Protein AF-A0A091C753-F1 (afdb_monomer_lite)

Organism: NCBI:txid1302649

Structure (mmCIF, N/CA/C/O backbone):
data_AF-A0A091C753-F1
#
_entry.id   AF-A0A091C753-F1
#
loop_
_atom_site.group_PDB
_atom_site.id
_atom_site.type_symbol
_atom_site.label_atom_id
_atom_site.label_alt_id
_atom_site.label_comp_id
_atom_site.label_asym_id
_atom_site.label_entity_id
_atom_site.label_seq_id
_atom_site.pdbx_PDB_ins_code
_atom_site.Cartn_x
_atom_site.Cartn_y
_atom_site.Cartn_z
_atom_site.occupancy
_atom_site.B_iso_or_equiv
_atom_site.auth_seq_id
_atom_site.auth_comp_id
_atom_site.auth_asym_id
_atom_site.auth_atom_id
_atom_site.pdbx_PDB_model_num
ATOM 1 N N . MET A 1 1 ? -3.219 9.162 -14.304 1.00 51.00 1 MET A N 1
ATOM 2 C CA . MET A 1 1 ? -2.214 8.244 -13.717 1.00 51.00 1 MET A CA 1
ATOM 3 C C . MET A 1 1 ? -0.908 8.248 -14.512 1.00 51.00 1 MET A C 1
ATOM 5 O O . MET A 1 1 ? 0.106 7.850 -13.960 1.00 51.00 1 MET A O 1
ATOM 9 N N . ASP A 1 2 ? -0.895 8.749 -15.753 1.00 58.94 2 ASP A N 1
ATOM 10 C CA . ASP A 1 2 ? 0.267 8.627 -16.648 1.00 58.94 2 ASP A CA 1
ATOM 11 C C . ASP A 1 2 ? 1.377 9.667 -16.444 1.00 58.94 2 ASP A C 1
ATOM 13 O O . ASP A 1 2 ? 2.537 9.370 -16.708 1.00 58.94 2 ASP A O 1
ATOM 17 N N . GLN A 1 3 ? 1.065 10.850 -15.905 1.00 61.84 3 GLN A N 1
ATOM 18 C CA . GLN A 1 3 ? 1.997 11.991 -15.867 1.00 61.84 3 GLN A CA 1
ATOM 19 C C . GLN A 1 3 ? 3.279 11.756 -15.039 1.00 61.84 3 GLN A C 1
ATOM 21 O O . GLN A 1 3 ? 4.282 12.426 -15.261 1.00 61.84 3 GLN A O 1
ATOM 26 N N . HIS A 1 4 ? 3.278 10.787 -14.118 1.00 69.81 4 HIS A N 1
ATOM 27 C CA . HIS A 1 4 ? 4.446 10.450 -13.288 1.00 69.81 4 HIS A CA 1
ATOM 28 C C . HIS A 1 4 ? 4.898 8.993 -13.434 1.00 69.81 4 HIS A C 1
ATOM 30 O O . HIS A 1 4 ? 5.825 8.565 -12.747 1.00 69.81 4 HIS A O 1
ATOM 36 N N . ARG A 1 5 ? 4.268 8.228 -14.337 1.00 70.06 5 ARG A N 1
ATOM 37 C CA . ARG A 1 5 ? 4.578 6.809 -14.544 1.00 70.06 5 ARG A CA 1
ATOM 38 C C . ARG A 1 5 ? 6.016 6.626 -15.007 1.00 70.06 5 ARG A C 1
ATOM 40 O O . ARG A 1 5 ? 6.730 5.801 -14.458 1.00 70.06 5 ARG A O 1
ATOM 47 N N . GLU A 1 6 ? 6.446 7.445 -15.961 1.00 74.38 6 GLU A N 1
ATOM 48 C CA . GLU A 1 6 ? 7.800 7.391 -16.507 1.00 74.38 6 GLU A CA 1
ATOM 49 C C . GLU A 1 6 ? 8.863 7.693 -15.445 1.00 74.38 6 GLU A C 1
ATOM 51 O O . GLU A 1 6 ? 9.836 6.953 -15.331 1.00 74.38 6 GLU A O 1
ATOM 56 N N . LEU A 1 7 ? 8.638 8.707 -14.604 1.00 77.25 7 LEU A N 1
ATOM 57 C CA . LEU A 1 7 ? 9.534 9.037 -13.495 1.00 77.25 7 LEU A CA 1
ATOM 58 C C . LEU A 1 7 ? 9.659 7.867 -12.508 1.00 77.25 7 LEU A C 1
ATOM 60 O O . LEU A 1 7 ? 10.768 7.498 -12.126 1.00 77.25 7 LEU A O 1
ATOM 64 N N . LEU A 1 8 ? 8.533 7.261 -12.118 1.00 71.25 8 LEU A N 1
ATOM 65 C CA . LEU A 1 8 ? 8.517 6.114 -11.205 1.00 71.25 8 LEU A CA 1
ATOM 66 C C . LEU A 1 8 ? 9.212 4.892 -11.819 1.00 71.25 8 LEU A C 1
ATOM 68 O O . LEU A 1 8 ? 9.997 4.229 -11.144 1.00 71.25 8 LEU A O 1
ATOM 72 N N . THR A 1 9 ? 8.992 4.631 -13.108 1.00 68.88 9 THR A N 1
ATOM 73 C CA . THR A 1 9 ? 9.669 3.552 -13.837 1.00 68.88 9 THR A CA 1
ATOM 74 C C . THR A 1 9 ? 11.175 3.795 -13.942 1.00 68.88 9 THR A C 1
ATOM 76 O O . THR A 1 9 ? 11.953 2.863 -13.753 1.00 68.88 9 THR A O 1
ATOM 79 N N . GLN A 1 10 ? 11.617 5.029 -14.200 1.00 74.12 10 GLN A N 1
ATOM 80 C CA . GLN A 1 10 ? 13.043 5.367 -14.229 1.00 74.12 10 GLN A CA 1
ATOM 81 C C . GLN A 1 10 ? 13.680 5.225 -12.841 1.00 74.12 10 GLN A C 1
ATOM 83 O O . GLN A 1 10 ? 14.753 4.636 -12.716 1.00 74.12 10 GLN A O 1
ATOM 88 N N . LEU A 1 11 ? 13.001 5.681 -11.785 1.00 72.19 11 LEU A N 1
ATOM 89 C CA . LEU A 1 11 ? 13.460 5.495 -10.409 1.00 72.19 11 LEU A CA 1
ATOM 90 C C . LEU A 1 11 ? 13.631 4.011 -10.071 1.00 72.19 11 LEU A C 1
ATOM 92 O O . LEU A 1 11 ? 14.684 3.644 -9.554 1.00 72.19 11 LEU A O 1
ATOM 96 N N . ALA A 1 12 ? 12.663 3.159 -10.416 1.00 69.94 12 ALA A N 1
ATOM 97 C CA . ALA A 1 12 ? 12.754 1.713 -10.207 1.00 69.94 12 ALA A CA 1
ATOM 98 C C . ALA A 1 12 ? 13.866 1.062 -11.050 1.00 69.94 12 ALA A C 1
ATOM 100 O O . ALA A 1 12 ? 14.596 0.208 -10.564 1.00 69.94 12 ALA A O 1
ATOM 101 N N . LYS A 1 13 ? 14.057 1.498 -12.301 1.00 72.38 13 LYS A N 1
ATOM 102 C CA . LYS A 1 13 ? 15.091 0.955 -13.198 1.00 72.38 13 LYS A CA 1
ATOM 103 C C . LYS A 1 13 ? 16.517 1.262 -12.728 1.00 72.38 13 LYS A C 1
ATOM 105 O O . LYS A 1 13 ? 17.428 0.479 -12.987 1.00 72.38 13 LYS A O 1
ATOM 110 N N . HIS A 1 14 ? 16.719 2.407 -12.079 1.00 72.88 14 HIS A N 1
ATOM 111 C CA . HIS A 1 14 ? 18.042 2.891 -11.673 1.00 72.88 14 HIS A CA 1
ATOM 112 C C . HIS A 1 14 ? 18.371 2.656 -10.193 1.00 72.88 14 HIS A C 1
ATOM 114 O O . HIS A 1 14 ? 19.488 2.945 -9.768 1.00 72.88 14 HIS A O 1
ATOM 120 N N . ASN A 1 15 ? 17.438 2.115 -9.409 1.00 71.62 15 ASN A N 1
ATOM 121 C CA . ASN A 1 15 ? 17.637 1.820 -7.996 1.00 71.62 15 ASN A CA 1
ATOM 122 C C . ASN A 1 15 ? 17.316 0.356 -7.711 1.00 71.62 15 ASN A C 1
ATOM 124 O O . ASN A 1 15 ? 16.298 -0.155 -8.158 1.00 71.62 15 ASN A O 1
ATOM 128 N N . ALA A 1 16 ? 18.138 -0.311 -6.900 1.00 73.25 16 ALA A N 1
ATOM 129 C CA . ALA A 1 16 ? 17.743 -1.605 -6.353 1.00 73.25 16 ALA A CA 1
ATOM 130 C C . ALA A 1 16 ? 16.447 -1.457 -5.536 1.00 73.25 16 ALA A C 1
ATOM 132 O O . ALA A 1 16 ? 16.262 -0.450 -4.851 1.00 73.25 16 ALA A O 1
ATOM 133 N N . ASN A 1 17 ? 15.594 -2.484 -5.535 1.00 67.50 17 ASN A N 1
ATOM 134 C CA . ASN A 1 17 ? 14.300 -2.470 -4.834 1.00 67.50 17 ASN A CA 1
ATOM 135 C C . ASN A 1 17 ? 14.413 -2.150 -3.330 1.00 67.50 17 ASN A C 1
ATOM 137 O O . ASN A 1 17 ? 13.461 -1.658 -2.733 1.00 67.50 17 ASN A O 1
ATOM 141 N N . ASN A 1 18 ? 15.587 -2.387 -2.736 1.00 67.88 18 ASN A N 1
ATOM 142 C CA . ASN A 1 18 ? 15.890 -2.112 -1.330 1.00 67.88 18 ASN A CA 1
ATOM 143 C C . ASN A 1 18 ? 16.807 -0.889 -1.145 1.00 67.88 18 ASN A C 1
ATOM 145 O O . ASN A 1 18 ? 17.489 -0.774 -0.127 1.00 67.88 18 ASN A O 1
ATOM 149 N N . SER A 1 19 ? 16.893 0.009 -2.132 1.00 79.00 19 SER A N 1
ATOM 150 C CA . SER A 1 19 ? 17.680 1.231 -1.979 1.00 79.00 19 SER A CA 1
ATOM 151 C C . SER A 1 19 ? 17.045 2.159 -0.941 1.00 79.00 19 SER A C 1
ATOM 153 O O . SER A 1 19 ? 15.833 2.140 -0.688 1.00 79.00 19 SER A O 1
ATOM 155 N N . SER A 1 20 ? 17.871 3.019 -0.348 1.00 80.06 20 SER A N 1
ATOM 156 C CA . SER A 1 20 ? 17.412 4.050 0.585 1.00 80.06 20 SER A CA 1
ATOM 157 C C . SER A 1 20 ? 16.401 5.006 -0.059 1.00 80.06 20 SER A C 1
ATOM 159 O O . SER A 1 20 ? 15.478 5.461 0.614 1.00 80.06 20 SER A O 1
ATOM 161 N N . ILE A 1 21 ? 16.517 5.260 -1.368 1.00 80.00 21 ILE A N 1
ATOM 162 C CA . ILE A 1 21 ? 15.605 6.125 -2.127 1.00 80.00 21 ILE A CA 1
ATOM 163 C C . ILE A 1 21 ? 14.231 5.468 -2.260 1.00 80.00 21 ILE A C 1
ATOM 165 O O . ILE A 1 21 ? 13.228 6.090 -1.915 1.00 80.00 21 ILE A O 1
ATOM 169 N N . VAL A 1 22 ? 14.177 4.203 -2.694 1.00 77.12 22 VAL A N 1
ATOM 170 C CA . VAL A 1 22 ? 12.912 3.454 -2.807 1.00 77.12 22 VAL A CA 1
ATOM 171 C C . VAL A 1 22 ? 12.232 3.360 -1.442 1.00 77.12 22 VAL A C 1
ATOM 173 O O . VAL A 1 22 ? 11.031 3.598 -1.333 1.00 77.12 22 VAL A O 1
ATOM 176 N N . SER A 1 23 ? 13.013 3.118 -0.387 1.00 81.12 23 SER A N 1
ATOM 177 C CA . SER A 1 23 ? 12.518 3.063 0.992 1.00 81.12 23 SER A CA 1
ATOM 178 C C . SER A 1 23 ? 11.933 4.403 1.454 1.00 81.12 23 SER A C 1
ATOM 180 O O . SER A 1 23 ? 10.850 4.440 2.031 1.00 81.12 23 SER A O 1
ATOM 182 N N . SER A 1 24 ? 12.609 5.515 1.156 1.00 84.19 24 SER A N 1
ATOM 183 C CA . SER A 1 24 ? 12.156 6.863 1.530 1.00 84.19 24 SER A CA 1
ATOM 184 C C . SER A 1 24 ? 10.881 7.270 0.791 1.00 84.19 24 SER A C 1
ATOM 186 O O . SER A 1 24 ? 9.966 7.829 1.390 1.00 84.19 24 SER A O 1
ATOM 188 N N . ILE A 1 25 ? 10.793 6.953 -0.504 1.00 82.62 25 ILE A N 1
ATOM 189 C CA . ILE A 1 25 ? 9.603 7.215 -1.322 1.00 82.62 25 ILE A CA 1
ATOM 190 C C . ILE A 1 25 ? 8.418 6.382 -0.827 1.00 82.62 25 ILE A C 1
ATOM 192 O O . ILE A 1 25 ? 7.315 6.906 -0.677 1.00 82.62 25 ILE A O 1
ATOM 196 N N . TYR A 1 26 ? 8.646 5.099 -0.537 1.00 83.69 26 TYR A N 1
ATOM 197 C CA . TYR A 1 26 ? 7.623 4.219 0.017 1.00 83.69 26 TYR A CA 1
ATOM 198 C C . TYR A 1 26 ? 7.093 4.753 1.353 1.00 83.69 26 TYR A C 1
ATOM 200 O O . TYR A 1 26 ? 5.882 4.825 1.560 1.00 83.69 26 TYR A O 1
ATOM 208 N N . GLU A 1 27 ? 7.991 5.192 2.237 1.00 87.44 27 GLU A N 1
ATOM 209 C CA . GLU A 1 27 ? 7.625 5.768 3.530 1.00 87.44 27 GLU A CA 1
ATOM 210 C C . GLU A 1 27 ? 6.826 7.069 3.380 1.00 87.44 27 GLU A C 1
ATOM 212 O O . GLU A 1 27 ? 5.825 7.264 4.073 1.00 87.44 27 GLU A O 1
ATOM 217 N N . TYR A 1 28 ? 7.218 7.934 2.442 1.00 89.00 28 TYR A N 1
ATOM 218 C CA . TYR A 1 28 ? 6.481 9.156 2.132 1.00 89.00 28 TYR A CA 1
ATOM 219 C C . TYR A 1 28 ? 5.053 8.850 1.662 1.00 89.00 28 TYR A C 1
ATOM 221 O O . TYR A 1 28 ? 4.095 9.343 2.260 1.00 89.00 28 TYR A O 1
ATOM 229 N N . PHE A 1 29 ? 4.887 7.974 0.662 1.00 88.56 29 PHE A N 1
ATOM 230 C CA . PHE A 1 29 ? 3.554 7.605 0.178 1.00 88.56 29 PHE A CA 1
ATOM 231 C C . PHE A 1 29 ? 2.700 6.940 1.261 1.00 88.56 2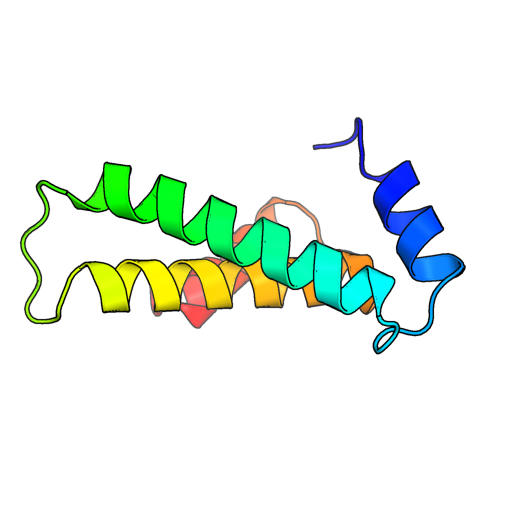9 PHE A C 1
ATOM 233 O O . PHE A 1 29 ? 1.490 7.158 1.304 1.00 88.56 29 PHE A O 1
ATOM 240 N N . LYS A 1 30 ? 3.311 6.164 2.163 1.00 90.38 30 LYS A N 1
ATOM 241 C CA . LYS A 1 30 ? 2.609 5.545 3.296 1.00 90.38 30 LYS A CA 1
ATOM 242 C C . LYS A 1 30 ? 2.014 6.590 4.220 1.00 90.38 30 LYS A C 1
ATOM 244 O O . LY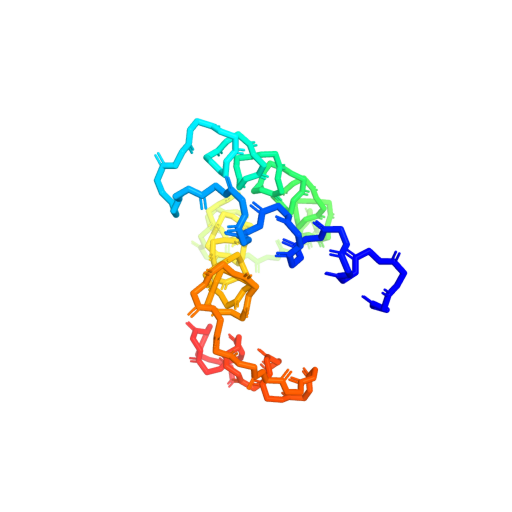S A 1 30 ? 0.838 6.499 4.570 1.00 90.38 30 LYS A O 1
ATOM 249 N N . ASN A 1 31 ? 2.811 7.583 4.595 1.00 90.75 31 ASN A N 1
ATOM 250 C CA . ASN A 1 31 ? 2.370 8.645 5.490 1.00 90.75 31 ASN A CA 1
ATOM 251 C C . ASN A 1 31 ? 1.298 9.527 4.839 1.00 90.75 31 ASN A C 1
ATOM 253 O O . ASN A 1 31 ? 0.322 9.881 5.504 1.00 90.75 31 ASN A O 1
ATOM 257 N N . GLU A 1 32 ? 1.417 9.792 3.539 1.00 93.00 32 GLU A N 1
ATOM 258 C CA . GLU A 1 32 ? 0.407 10.535 2.784 1.00 93.00 32 GLU A CA 1
ATOM 259 C C . GLU A 1 32 ? -0.917 9.760 2.700 1.00 93.00 32 GLU A C 1
ATOM 261 O O . GLU A 1 32 ? -1.971 10.278 3.068 1.00 93.00 32 GLU A O 1
ATOM 266 N N . ALA A 1 33 ? -0.869 8.474 2.333 1.00 90.94 33 ALA A N 1
ATOM 267 C CA . ALA A 1 33 ? -2.052 7.619 2.262 1.00 90.94 33 ALA A CA 1
ATOM 268 C C . ALA A 1 33 ? -2.757 7.499 3.622 1.00 90.94 33 ALA A C 1
ATOM 270 O O . ALA A 1 33 ? -3.979 7.607 3.701 1.00 90.94 33 ALA A O 1
ATOM 271 N N . ILE A 1 34 ? -1.993 7.323 4.711 1.00 91.25 34 ILE A N 1
ATOM 272 C CA . ILE A 1 34 ? -2.550 7.299 6.073 1.00 91.25 34 ILE A CA 1
ATOM 273 C C . ILE A 1 34 ? -3.231 8.631 6.401 1.00 91.25 34 ILE A C 1
ATOM 275 O O . ILE A 1 34 ? -4.295 8.627 7.016 1.00 91.25 34 ILE A O 1
ATOM 279 N N . THR A 1 35 ? -2.630 9.759 6.019 1.00 92.00 35 THR A N 1
ATOM 280 C CA . THR A 1 35 ? -3.177 11.096 6.290 1.00 92.00 35 THR A CA 1
ATOM 281 C C . THR A 1 35 ? -4.505 11.306 5.569 1.00 92.00 35 THR A C 1
ATOM 283 O O . THR A 1 35 ? -5.481 11.689 6.215 1.00 92.00 35 THR A O 1
ATOM 286 N N . ILE A 1 36 ? -4.567 10.971 4.278 1.00 91.75 36 ILE A N 1
ATOM 287 C CA . ILE A 1 36 ? -5.790 11.043 3.466 1.00 91.75 36 ILE A CA 1
ATOM 288 C C . ILE A 1 36 ? -6.877 10.141 4.066 1.00 91.75 36 ILE A C 1
ATOM 290 O O . ILE A 1 36 ? -7.976 10.598 4.376 1.00 91.75 36 ILE A O 1
ATOM 294 N N . LEU A 1 37 ? -6.559 8.871 4.332 1.00 90.06 37 LEU A N 1
ATOM 295 C CA . LEU A 1 37 ? -7.536 7.914 4.858 1.00 90.06 37 LEU A CA 1
ATOM 296 C C . LEU A 1 37 ? -8.020 8.274 6.265 1.00 90.06 37 LEU A C 1
ATOM 298 O O . LEU A 1 37 ? -9.189 8.074 6.576 1.00 90.06 37 LEU A O 1
ATOM 302 N N . LYS A 1 38 ? -7.166 8.837 7.128 1.00 88.88 38 LYS A N 1
ATOM 303 C CA . LYS A 1 38 ? -7.599 9.333 8.445 1.00 88.88 38 LYS A CA 1
ATOM 304 C C . LYS A 1 38 ? -8.639 10.451 8.322 1.00 88.88 38 LYS A C 1
ATOM 306 O O . LYS A 1 38 ? -9.534 10.515 9.163 1.00 88.88 38 LYS A O 1
ATOM 311 N N . GLN A 1 39 ? -8.530 11.318 7.313 1.00 89.44 39 GLN A N 1
ATOM 312 C CA . GLN A 1 39 ? -9.515 12.375 7.066 1.00 89.44 39 GLN A CA 1
ATOM 313 C C . GLN A 1 39 ? -10.852 11.786 6.600 1.00 89.44 39 GLN A C 1
ATOM 315 O O . GLN A 1 39 ? -11.885 12.119 7.182 1.00 89.44 39 GLN A O 1
ATOM 320 N N . ASP A 1 40 ? -10.823 10.847 5.652 1.00 89.00 40 ASP A N 1
ATOM 321 C CA . ASP A 1 40 ? -12.024 10.175 5.132 1.00 89.00 40 ASP A CA 1
ATOM 322 C C . ASP A 1 40 ? -12.733 9.306 6.183 1.00 89.00 40 ASP A C 1
ATOM 324 O O . ASP A 1 40 ? -13.964 9.223 6.233 1.00 89.00 40 ASP A O 1
ATOM 328 N N . LEU A 1 41 ? -11.965 8.656 7.059 1.00 88.56 41 LEU A N 1
ATOM 329 C CA . LEU A 1 41 ? -12.492 7.763 8.090 1.00 88.56 41 LEU A CA 1
ATOM 330 C C . LEU A 1 41 ? -12.998 8.503 9.335 1.00 88.56 41 LEU A C 1
ATOM 332 O O . LEU A 1 41 ? -13.658 7.877 10.160 1.00 88.56 41 LEU A O 1
ATOM 336 N N . LYS A 1 42 ? -12.722 9.807 9.496 1.00 84.19 42 LYS A N 1
ATOM 337 C CA . LYS A 1 42 ? -12.926 10.567 10.750 1.00 84.19 42 LYS A CA 1
ATOM 338 C C . LYS A 1 42 ? -14.327 10.431 11.364 1.00 84.19 42 LYS A C 1
ATOM 340 O O . LYS A 1 42 ? -14.454 10.481 12.584 1.00 84.19 42 LYS A O 1
ATOM 345 N N . ASN A 1 43 ? -15.357 10.251 10.537 1.00 84.56 43 ASN A N 1
ATOM 346 C CA . ASN A 1 43 ? -16.756 10.164 10.969 1.00 84.56 43 ASN A CA 1
ATOM 347 C C . ASN A 1 43 ? -17.341 8.743 10.878 1.00 84.56 43 ASN A C 1
ATOM 349 O O . ASN A 1 43 ? -18.549 8.567 11.016 1.00 84.56 43 ASN A O 1
ATOM 353 N N . GLN A 1 44 ? -16.515 7.731 10.609 1.00 87.50 44 GLN A N 1
ATOM 354 C CA . GLN A 1 44 ? -16.975 6.355 10.467 1.00 87.50 44 GLN A CA 1
ATOM 355 C C . GLN A 1 44 ? -16.985 5.626 11.809 1.00 87.50 44 GLN A C 1
ATOM 357 O O . GLN A 1 44 ? -16.114 5.809 12.659 1.00 87.50 44 GLN A O 1
ATOM 362 N N . THR A 1 45 ? -17.964 4.746 11.989 1.00 85.62 45 THR A N 1
ATOM 363 C CA . THR A 1 45 ? -18.023 3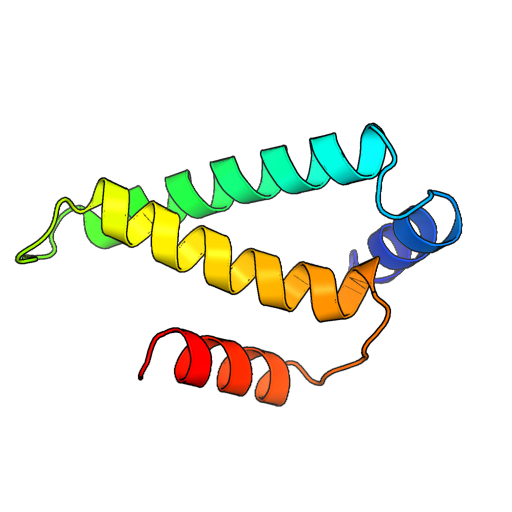.842 13.136 1.00 85.62 45 THR A CA 1
ATOM 364 C C . THR A 1 45 ? -17.322 2.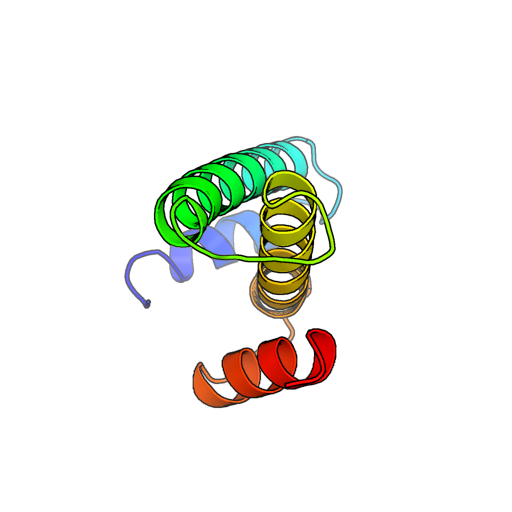536 12.792 1.00 85.62 45 THR A C 1
ATOM 366 O O . THR A 1 45 ? -17.672 1.888 11.807 1.00 85.62 45 THR A O 1
ATOM 369 N N . SER A 1 46 ? -16.371 2.115 13.620 1.00 86.19 46 SER A N 1
ATOM 370 C CA . SER A 1 46 ? -15.672 0.842 13.459 1.00 86.19 46 SER A CA 1
ATOM 371 C C . SER A 1 46 ? -15.500 0.150 14.805 1.00 86.19 46 SER A C 1
ATOM 373 O O . SER A 1 46 ? -15.383 0.800 15.842 1.00 86.19 46 SER A O 1
ATOM 375 N N . LYS A 1 47 ? -15.462 -1.186 14.783 1.00 92.50 47 LYS A N 1
ATOM 376 C CA . LYS A 1 47 ? -15.131 -2.010 15.958 1.00 92.50 47 LYS A CA 1
ATOM 377 C C . LYS A 1 47 ? -13.644 -1.946 16.320 1.00 92.50 47 LYS A C 1
ATOM 379 O O . LYS A 1 47 ? -13.262 -2.394 17.396 1.00 92.50 47 LYS A O 1
ATOM 384 N N . VAL A 1 48 ? -12.812 -1.416 15.425 1.00 92.69 48 VAL A N 1
ATOM 385 C CA . VAL A 1 48 ? -11.367 -1.253 15.609 1.00 92.69 48 VAL A CA 1
ATOM 386 C C . VAL A 1 48 ? -10.977 0.223 15.486 1.00 92.69 48 VAL A C 1
ATOM 388 O O . VAL A 1 48 ? -11.686 0.986 14.824 1.00 92.69 48 VAL A O 1
ATOM 391 N N . PRO A 1 49 ? -9.848 0.654 16.080 1.00 93.38 49 PRO A N 1
ATOM 392 C CA . PRO A 1 49 ? -9.392 2.035 15.969 1.00 93.38 49 PRO A CA 1
ATOM 393 C C . PRO A 1 49 ? -9.258 2.479 14.508 1.00 93.38 49 PRO A C 1
ATOM 395 O O . PRO A 1 49 ? -8.604 1.808 13.711 1.00 93.38 49 PRO A O 1
ATOM 398 N N . LEU A 1 50 ? -9.827 3.636 14.161 1.00 90.50 50 LEU A N 1
ATOM 399 C CA . LEU A 1 50 ? -9.808 4.160 12.787 1.00 90.50 50 LEU A CA 1
ATOM 400 C C . LEU A 1 50 ? -8.388 4.380 12.254 1.00 90.50 50 LEU A C 1
ATOM 402 O O . LEU A 1 50 ? -8.133 4.213 11.067 1.00 90.50 50 LEU A O 1
ATOM 406 N N . GLU A 1 51 ? -7.435 4.689 13.136 1.00 90.06 51 GLU A N 1
ATOM 407 C CA . GLU A 1 51 ? -6.022 4.741 12.766 1.00 90.06 51 GLU A CA 1
ATOM 408 C C . GLU A 1 51 ? -5.493 3.385 12.277 1.00 90.06 51 GLU A C 1
ATOM 410 O O . GLU A 1 51 ? -4.704 3.344 11.332 1.00 90.06 51 GLU A O 1
ATOM 415 N N . LEU A 1 52 ? -5.908 2.284 12.906 1.00 92.25 52 LEU A N 1
ATOM 416 C CA . LEU A 1 52 ? -5.497 0.946 12.495 1.00 92.25 52 LEU A CA 1
ATOM 417 C C . LEU A 1 52 ? -6.115 0.582 11.139 1.00 92.25 52 LEU A C 1
ATOM 419 O O . LEU A 1 52 ? -5.422 0.019 10.296 1.00 92.25 52 LEU A O 1
ATOM 423 N N . VAL A 1 53 ? -7.372 0.977 10.900 1.00 93.12 53 VAL A N 1
ATOM 424 C CA . VAL A 1 53 ? -8.037 0.831 9.591 1.00 93.12 53 VAL A CA 1
ATOM 425 C C . VAL A 1 53 ? -7.288 1.611 8.511 1.00 93.12 53 VAL A C 1
ATOM 427 O O . VAL A 1 53 ? -6.931 1.034 7.487 1.00 93.12 53 VAL A O 1
ATOM 430 N N . ALA A 1 54 ? -6.981 2.889 8.763 1.00 92.06 54 ALA A N 1
ATOM 431 C CA . ALA A 1 54 ? -6.228 3.729 7.834 1.00 92.06 54 ALA A CA 1
ATOM 432 C C . ALA A 1 54 ? -4.872 3.098 7.487 1.00 92.06 54 ALA A C 1
ATOM 434 O O . ALA A 1 54 ? -4.531 2.979 6.316 1.00 92.06 54 ALA A O 1
ATOM 435 N N . LYS A 1 55 ? -4.122 2.629 8.495 1.00 92.94 55 LYS A N 1
ATOM 436 C CA . LYS A 1 55 ? -2.833 1.949 8.289 1.00 92.94 55 LYS A CA 1
ATOM 437 C C . LYS A 1 55 ? -2.974 0.681 7.455 1.00 92.94 55 LYS A C 1
ATOM 439 O O . LYS A 1 55 ? -2.171 0.470 6.552 1.00 92.94 55 LYS A O 1
ATOM 444 N N . HIS A 1 56 ? -3.970 -0.154 7.747 1.00 94.44 56 HIS A N 1
ATOM 445 C CA . HIS A 1 56 ? -4.204 -1.382 6.994 1.00 94.44 56 HIS A CA 1
ATOM 446 C C . HIS A 1 56 ? -4.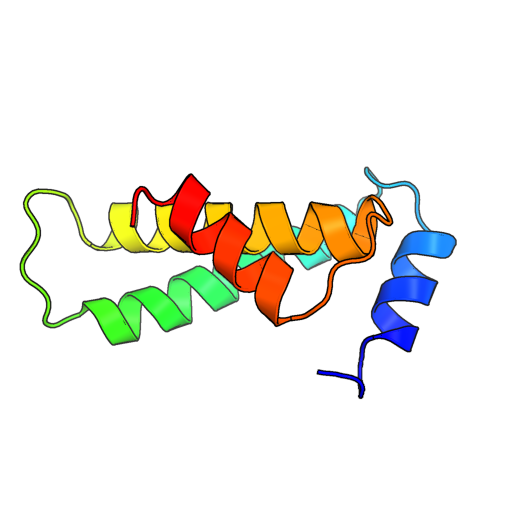492 -1.082 5.517 1.00 94.44 56 HIS A C 1
ATOM 448 O O . HIS A 1 56 ? -3.816 -1.627 4.650 1.00 94.44 56 HIS A O 1
ATOM 454 N N . TYR A 1 57 ? -5.406 -0.151 5.237 1.00 94.19 57 TYR A N 1
ATOM 455 C CA . TYR A 1 57 ? -5.762 0.231 3.869 1.00 94.19 57 TYR A CA 1
ATOM 456 C C . TYR A 1 57 ? -4.572 0.846 3.123 1.00 94.19 57 TYR A C 1
ATOM 458 O O . TYR A 1 57 ? -4.279 0.432 2.002 1.00 94.19 57 TYR A O 1
ATOM 466 N N . SER A 1 58 ? -3.832 1.765 3.756 1.00 94.19 58 SER A N 1
ATOM 467 C CA . SER A 1 58 ? -2.615 2.341 3.173 1.00 94.19 58 SER A CA 1
ATOM 468 C C . SER A 1 58 ? -1.579 1.278 2.826 1.00 94.19 58 SER A C 1
ATOM 470 O O . SER A 1 58 ? -0.995 1.324 1.747 1.00 94.19 58 SER A O 1
ATOM 472 N N . ASN A 1 59 ? -1.357 0.312 3.721 1.00 94.38 59 ASN A N 1
ATOM 473 C CA . ASN A 1 59 ? -0.397 -0.764 3.488 1.00 94.38 59 ASN A CA 1
ATOM 474 C C . ASN A 1 59 ? -0.819 -1.652 2.313 1.00 94.38 59 ASN A C 1
ATOM 476 O O . ASN A 1 59 ? 0.028 -1.996 1.493 1.00 94.38 59 ASN A O 1
ATOM 480 N N . THR A 1 60 ? -2.106 -1.988 2.195 1.00 96.25 60 THR A N 1
ATOM 481 C CA . THR A 1 60 ? -2.614 -2.799 1.078 1.00 96.25 60 THR A CA 1
ATOM 482 C C . THR A 1 60 ? -2.492 -2.064 -0.256 1.00 96.25 60 THR A C 1
ATOM 484 O O . THR A 1 60 ? -1.998 -2.630 -1.229 1.00 96.25 60 THR A O 1
ATOM 487 N N . ILE A 1 61 ? -2.861 -0.780 -0.303 1.00 93.75 61 ILE A N 1
ATOM 488 C CA . ILE A 1 61 ? -2.712 0.045 -1.511 1.00 93.75 61 ILE A CA 1
ATOM 489 C C . ILE A 1 61 ? -1.238 0.116 -1.928 1.00 93.75 61 ILE A C 1
ATOM 491 O O . ILE A 1 61 ? -0.904 -0.088 -3.095 1.00 93.75 61 ILE A O 1
ATOM 495 N N . LEU A 1 62 ? -0.337 0.362 -0.977 1.00 92.69 62 LEU A N 1
ATOM 496 C CA . LEU A 1 62 ? 1.094 0.435 -1.255 1.00 92.69 62 LEU A CA 1
ATOM 497 C C . LEU A 1 62 ? 1.708 -0.886 -1.690 1.00 92.69 62 LEU A C 1
ATOM 499 O O . LEU A 1 62 ? 2.601 -0.875 -2.535 1.00 92.69 62 LEU A O 1
ATOM 503 N N . LEU A 1 63 ? 1.240 -2.006 -1.142 1.00 94.44 63 LEU A N 1
ATOM 504 C CA . LEU A 1 63 ? 1.659 -3.333 -1.573 1.00 94.44 63 LEU A CA 1
ATOM 505 C C . LEU A 1 63 ? 1.383 -3.518 -3.069 1.00 94.44 63 LEU A C 1
ATOM 507 O O . LEU A 1 63 ? 2.287 -3.883 -3.819 1.00 94.44 63 LEU A O 1
ATOM 511 N N . VAL A 1 64 ? 0.169 -3.187 -3.516 1.00 94.81 64 VAL A N 1
ATOM 512 C CA . VAL A 1 64 ? -0.219 -3.290 -4.930 1.00 94.81 64 VAL A CA 1
ATOM 513 C C . VAL A 1 64 ? 0.563 -2.298 -5.798 1.00 94.81 64 VAL A C 1
ATOM 515 O O . VAL A 1 64 ? 1.044 -2.658 -6.871 1.00 94.81 64 VAL A O 1
ATOM 518 N N . LEU A 1 65 ? 0.780 -1.063 -5.336 1.00 90.00 65 LEU A N 1
ATOM 519 C CA . LEU A 1 65 ? 1.612 -0.096 -6.066 1.00 90.00 65 LEU A CA 1
ATOM 520 C C . LEU A 1 65 ? 3.068 -0.567 -6.198 1.00 90.00 65 LEU A C 1
ATOM 522 O O . LEU A 1 65 ? 3.662 -0.418 -7.265 1.00 90.00 65 LEU A O 1
ATOM 526 N N . LYS A 1 66 ? 3.642 -1.160 -5.145 1.00 88.00 66 LYS A N 1
ATOM 527 C CA . LYS A 1 66 ? 4.995 -1.726 -5.171 1.00 88.00 66 LYS A CA 1
ATOM 528 C C . LYS A 1 66 ? 5.085 -2.881 -6.168 1.00 88.00 66 LYS A C 1
ATOM 530 O O . LYS A 1 66 ? 6.005 -2.885 -6.985 1.00 88.00 66 LYS A O 1
ATOM 535 N N . TRP A 1 67 ? 4.113 -3.793 -6.143 1.00 92.44 67 TRP A N 1
ATOM 536 C CA . TRP A 1 67 ? 3.997 -4.904 -7.091 1.00 92.44 67 TRP A CA 1
ATOM 537 C C . TRP A 1 67 ? 4.033 -4.405 -8.545 1.00 92.44 67 TRP A C 1
ATOM 539 O O . TRP A 1 67 ? 4.807 -4.890 -9.369 1.00 92.44 67 TRP A O 1
ATOM 549 N N . ILE A 1 68 ? 3.265 -3.353 -8.841 1.00 90.25 68 ILE A N 1
ATOM 550 C CA . ILE A 1 68 ? 3.155 -2.802 -10.196 1.00 90.25 68 ILE A CA 1
ATOM 551 C C . ILE A 1 68 ? 4.415 -2.043 -10.622 1.00 90.25 68 ILE A C 1
ATOM 553 O O . ILE A 1 68 ? 4.935 -2.272 -11.714 1.00 90.25 68 ILE A O 1
ATOM 557 N N . PHE A 1 69 ? 4.886 -1.101 -9.801 1.00 83.00 69 PHE A N 1
ATOM 558 C CA . PHE A 1 69 ? 5.871 -0.105 -10.234 1.00 83.00 69 PHE A CA 1
ATOM 559 C C . PHE A 1 69 ? 7.315 -0.441 -9.868 1.00 83.00 69 PHE A C 1
ATOM 561 O O . PHE A 1 69 ? 8.219 -0.031 -10.592 1.00 83.00 69 PHE A O 1
ATOM 568 N N . ILE A 1 70 ? 7.541 -1.157 -8.765 1.00 82.50 70 ILE A N 1
ATOM 569 C CA . ILE A 1 70 ? 8.889 -1.492 -8.280 1.00 82.50 70 ILE A CA 1
ATOM 570 C C . ILE A 1 70 ? 9.267 -2.911 -8.698 1.00 82.50 70 ILE A C 1
ATOM 572 O O . ILE A 1 70 ? 10.371 -3.147 -9.176 1.00 82.50 70 ILE A O 1
ATOM 576 N N . GLU A 1 71 ? 8.339 -3.853 -8.557 1.00 84.94 71 GLU A N 1
ATOM 577 C CA . GLU A 1 71 ? 8.559 -5.264 -8.903 1.00 84.94 71 GLU A CA 1
ATOM 578 C C . GLU A 1 71 ? 8.227 -5.563 -10.376 1.00 84.94 71 GLU A C 1
ATOM 580 O O . GLU A 1 71 ? 8.510 -6.649 -10.873 1.00 84.94 71 GLU A O 1
ATOM 585 N N . ASN A 1 72 ? 7.740 -4.552 -11.108 1.00 84.75 72 ASN A N 1
ATOM 586 C CA . ASN A 1 72 ? 7.517 -4.573 -12.552 1.00 84.75 72 ASN A CA 1
ATOM 587 C C . ASN A 1 72 ? 6.515 -5.652 -13.003 1.00 84.75 72 ASN A C 1
ATOM 589 O O . ASN A 1 72 ? 6.710 -6.312 -14.026 1.00 84.75 72 ASN A O 1
ATOM 593 N N . HIS A 1 73 ? 5.420 -5.801 -12.253 1.00 90.44 73 HIS A N 1
ATOM 594 C CA . HIS A 1 73 ? 4.266 -6.614 -12.628 1.00 90.44 73 HIS A CA 1
ATOM 595 C C . HIS A 1 73 ? 3.161 -5.719 -13.214 1.00 90.44 73 HIS A C 1
ATOM 597 O O . HIS A 1 73 ? 2.318 -5.209 -12.473 1.00 90.44 73 HIS A O 1
ATOM 603 N N . PRO A 1 74 ? 3.162 -5.461 -14.536 1.00 89.94 74 PRO A N 1
ATOM 604 C CA . PRO A 1 74 ? 2.238 -4.510 -15.135 1.00 89.94 74 PRO A CA 1
ATOM 605 C C . PRO A 1 74 ? 0.792 -4.985 -14.984 1.00 89.94 74 PRO A C 1
ATOM 607 O O . PRO A 1 74 ? 0.441 -6.072 -15.431 1.00 89.94 74 PRO A O 1
ATOM 610 N N . LEU A 1 75 ? -0.043 -4.123 -14.408 1.00 93.56 75 LEU A N 1
ATOM 611 C CA . LEU A 1 75 ? -1.490 -4.291 -14.321 1.00 93.56 75 LEU A CA 1
ATOM 612 C C . LEU A 1 75 ? -2.186 -3.073 -14.927 1.00 93.56 75 LEU A C 1
ATOM 614 O O . LEU A 1 75 ? -1.681 -1.943 -14.866 1.00 93.56 75 LEU A O 1
ATOM 618 N N . SER A 1 76 ? -3.373 -3.291 -15.482 1.00 93.12 76 SER A N 1
ATOM 619 C CA . SER A 1 76 ? -4.318 -2.211 -15.737 1.00 93.12 76 SER A CA 1
ATOM 620 C C . SER A 1 76 ? -4.810 -1.617 -14.414 1.00 93.12 76 SER A C 1
ATOM 622 O O . SER A 1 76 ? -4.774 -2.251 -13.359 1.00 93.12 76 SER A O 1
ATOM 624 N N . LYS A 1 77 ? -5.336 -0.387 -14.460 1.00 91.44 77 LYS A N 1
ATOM 625 C CA . LYS A 1 77 ? -5.960 0.237 -13.282 1.00 91.44 77 LYS A CA 1
ATOM 626 C C . LYS A 1 77 ? -7.094 -0.626 -12.713 1.00 91.44 77 LYS A C 1
ATOM 628 O O . LYS A 1 77 ? -7.273 -0.651 -11.502 1.00 91.44 77 LYS A O 1
ATOM 633 N N . ARG A 1 78 ? -7.852 -1.308 -13.579 1.00 96.62 78 ARG A N 1
ATOM 634 C CA . ARG A 1 78 ? -8.956 -2.182 -13.170 1.00 96.62 78 ARG A CA 1
ATOM 635 C C . ARG A 1 78 ? -8.437 -3.372 -12.363 1.00 96.62 78 ARG A C 1
ATOM 637 O O . ARG A 1 78 ? -8.881 -3.551 -11.241 1.00 96.62 78 ARG A O 1
ATOM 644 N N . GLU A 1 79 ? -7.451 -4.096 -12.884 1.00 97.38 79 GLU A N 1
ATOM 645 C CA . GLU A 1 79 ? -6.844 -5.242 -12.185 1.00 97.38 79 GLU A CA 1
ATOM 646 C C . GLU A 1 79 ? -6.183 -4.823 -10.865 1.00 97.38 79 GLU A C 1
ATOM 648 O O . GLU A 1 79 ? -6.290 -5.516 -9.860 1.00 97.38 79 GLU A O 1
ATOM 653 N N . ALA A 1 80 ? -5.546 -3.648 -10.830 1.00 96.00 80 ALA A N 1
ATOM 654 C CA . ALA A 1 80 ? -4.979 -3.111 -9.596 1.00 96.00 80 ALA A CA 1
ATOM 655 C C . ALA A 1 80 ? -6.050 -2.863 -8.518 1.00 96.00 80 ALA A C 1
ATOM 657 O O . ALA A 1 80 ? -5.813 -3.145 -7.347 1.00 96.00 80 ALA A O 1
ATOM 658 N N . MET A 1 81 ? -7.221 -2.346 -8.906 1.00 95.94 81 MET A N 1
ATOM 659 C CA . MET A 1 81 ? -8.348 -2.162 -7.986 1.00 95.94 81 MET A CA 1
ATOM 660 C C . MET A 1 81 ? -8.928 -3.503 -7.531 1.00 95.94 81 MET A C 1
ATOM 662 O O . MET A 1 81 ? -9.135 -3.676 -6.337 1.00 95.94 81 MET A O 1
ATOM 666 N N . GLU A 1 82 ? -9.098 -4.461 -8.449 1.00 97.62 82 GLU A N 1
ATOM 667 C CA . GLU A 1 82 ? -9.556 -5.824 -8.129 1.00 97.62 82 GLU A CA 1
ATOM 668 C C . GLU A 1 82 ? -8.644 -6.487 -7.085 1.00 97.62 82 GLU A C 1
ATOM 670 O O . GLU A 1 82 ? -9.126 -7.091 -6.133 1.00 97.62 82 GLU A O 1
ATOM 675 N N . TYR A 1 83 ? -7.325 -6.309 -7.197 1.00 97.81 83 TYR A N 1
ATOM 676 C CA . TYR A 1 83 ? -6.372 -6.850 -6.223 1.00 97.81 83 TYR A CA 1
ATOM 677 C C . TYR A 1 83 ? -6.481 -6.167 -4.859 1.00 97.81 83 TYR A C 1
ATOM 679 O O . TYR A 1 83 ? -6.346 -6.827 -3.831 1.00 97.81 83 TYR A O 1
ATOM 687 N N . VAL A 1 84 ? -6.698 -4.848 -4.827 1.00 96.81 84 VAL A N 1
ATOM 688 C CA . VAL A 1 84 ? -6.909 -4.128 -3.565 1.00 96.81 84 VAL A CA 1
ATOM 689 C C . VAL A 1 84 ? -8.182 -4.617 -2.881 1.00 96.81 84 VAL A C 1
ATOM 691 O O . VAL A 1 84 ? -8.145 -4.859 -1.677 1.00 96.81 84 VAL A O 1
ATOM 694 N N . ASP A 1 85 ? -9.278 -4.779 -3.621 1.00 96.44 85 ASP A N 1
ATOM 695 C CA . ASP A 1 85 ? -10.551 -5.239 -3.064 1.00 96.44 85 ASP A CA 1
ATOM 696 C C . ASP A 1 85 ? -10.432 -6.667 -2.510 1.00 96.44 85 ASP A C 1
ATOM 698 O O . ASP A 1 85 ? -10.740 -6.883 -1.335 1.00 96.44 85 ASP A O 1
ATOM 702 N N . GLU A 1 86 ? -9.842 -7.593 -3.275 1.00 97.50 86 GLU A N 1
ATOM 703 C CA . GLU A 1 86 ? -9.582 -8.971 -2.834 1.00 97.50 86 GLU A CA 1
ATOM 704 C C . GLU A 1 86 ? -8.728 -9.006 -1.550 1.00 97.50 86 GLU A C 1
ATOM 706 O O . GLU A 1 86 ? -9.071 -9.671 -0.572 1.00 97.50 86 GLU A O 1
ATOM 711 N N . LEU A 1 87 ? -7.636 -8.232 -1.496 1.00 97.06 87 LEU A N 1
ATOM 712 C CA . LEU A 1 87 ? -6.739 -8.183 -0.332 1.00 97.06 87 LEU A CA 1
ATOM 713 C C . LEU A 1 87 ? -7.360 -7.502 0.897 1.00 97.06 87 LEU A C 1
ATOM 715 O O . LEU A 1 87 ? -6.907 -7.732 2.021 1.00 97.06 87 LEU A O 1
ATOM 719 N N . LEU A 1 88 ? -8.364 -6.647 0.701 1.00 94.31 88 LEU A N 1
ATOM 720 C CA . LEU A 1 88 ? -9.148 -6.041 1.778 1.00 94.31 88 LEU A CA 1
ATOM 721 C C . LEU A 1 88 ? -10.373 -6.883 2.167 1.00 94.31 88 LEU A C 1
ATOM 723 O O . LEU A 1 88 ? -11.076 -6.504 3.108 1.00 94.31 88 LEU A O 1
ATOM 727 N N . GLY A 1 89 ? -10.620 -8.000 1.476 1.00 91.25 89 GLY A N 1
ATOM 728 C CA . GLY A 1 89 ? -11.777 -8.867 1.687 1.00 91.25 89 GLY A CA 1
ATOM 729 C C . GLY A 1 89 ? -13.105 -8.195 1.334 1.00 91.25 89 GLY A C 1
ATOM 730 O O . GLY A 1 89 ? -14.069 -8.344 2.090 1.00 91.25 89 GLY A O 1
ATOM 731 N N . LYS A 1 90 ? -13.133 -7.401 0.257 1.00 77.19 90 LYS A N 1
ATOM 732 C CA . LYS A 1 90 ? -14.320 -6.697 -0.248 1.00 77.19 90 LYS A CA 1
ATOM 733 C C . LYS A 1 90 ? -14.932 -7.367 -1.468 1.00 77.1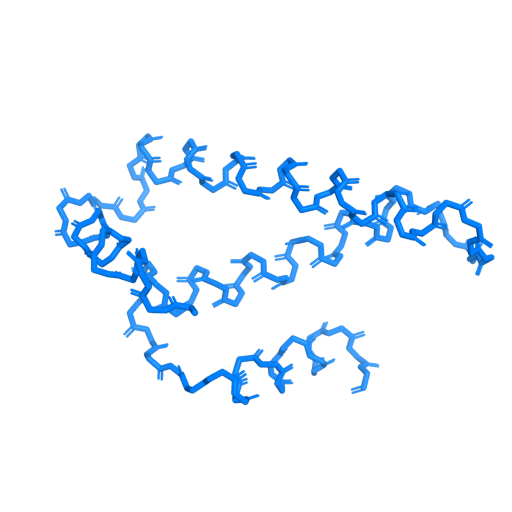9 90 LYS A C 1
ATOM 735 O O . LYS A 1 90 ? -14.171 -7.953 -2.261 1.00 77.19 90 LYS A O 1
#

Foldseek 3Di:
DPPCLVVLQVVLVPDQCPDPVVVVVLVVQLVVQLVVQCVVCVPPDDPDPSSVVSNQLSVLLSVLVCVCRNVPPPDDPVVSVVSSCVSVVD

pLDDT: mean 85.97, std 9.96, range [51.0, 97.81]

Radius of gyration: 14.3 Å; chains: 1; bounding box: 36×21×33 Å

Secondary structure (DSSP, 8-state):
--TTHHHHHHHHHHS-TT-HHHHHHHHHHHHHHHHHHHHHHTT---SS-HHHHHHHHHHHHHHHHHHHHTS-----HHHHHHHHHHHHT-

Sequence (90 aa):
MDQHRELLTQLAKHNANNSSIVSSIYEYFKNEAITILKQDLKNQTSKVPLELVAKHYSNTILLVLKWIFIENHPLSKREAMEYVDELLGK